Protein AF-A0A0F8ZZZ0-F1 (afdb_monomer)

Foldseek 3Di:
DDDDPVLAAAEEEEEEEDEQEADDDALFPQLQVQLCVQADYPYYDYHTYHDYDHGPGDDDDDSGNNVVSPVVNLVVLVVVCVVVVHDSCSGRPARVVNVVVVVVCVVVVVPDDD

Organism: NCBI:txid412755

Secondary structure (DSSP, 8-state):
-EE-TT--EEEEEEEEEEEEETSS--SHHHHHHHTTTTS--S-EEEEEEEEE-SSPPP---SSTTHHHHHHHHHHHHHHHHHHTT--S-S-SSS-HHHHHHHHHHHHHT-----

Structure (mmCIF, N/CA/C/O backbone):
data_AF-A0A0F8ZZZ0-F1
#
_entry.id   AF-A0A0F8ZZZ0-F1
#
loop_
_atom_site.group_PDB
_atom_site.id
_atom_site.type_symbol
_atom_site.label_atom_id
_atom_site.label_alt_id
_atom_site.label_comp_id
_atom_site.label_asym_id
_atom_site.label_entity_id
_atom_site.label_seq_id
_atom_site.pdbx_PDB_ins_code
_atom_site.Cartn_x
_atom_site.Cartn_y
_atom_site.Cartn_z
_atom_site.occupancy
_atom_site.B_iso_or_equiv
_atom_site.auth_seq_id
_atom_site.auth_comp_id
_atom_site.auth_asym_id
_atom_site.auth_atom_id
_atom_site.pdbx_PDB_model_num
ATOM 1 N N . ILE A 1 1 ? -13.134 -1.862 -2.091 1.00 80.00 1 ILE A N 1
ATOM 2 C CA . ILE A 1 1 ? -13.111 -2.075 -0.627 1.00 80.00 1 ILE A CA 1
ATOM 3 C C . ILE A 1 1 ? -14.558 -2.140 -0.173 1.00 80.00 1 ILE A C 1
ATOM 5 O O . ILE A 1 1 ? -15.299 -1.214 -0.475 1.00 80.00 1 ILE A O 1
ATOM 9 N N . ALA A 1 2 ? -14.974 -3.248 0.431 1.00 80.25 2 ALA A N 1
ATOM 10 C CA . ALA A 1 2 ? -16.334 -3.455 0.915 1.00 80.25 2 ALA A CA 1
ATOM 11 C C . ALA A 1 2 ? -16.273 -3.911 2.376 1.00 80.25 2 ALA A C 1
ATOM 13 O O . ALA A 1 2 ? -15.620 -4.924 2.645 1.00 80.25 2 ALA A O 1
ATOM 14 N N . PRO A 1 3 ? -16.901 -3.177 3.302 1.00 75.88 3 PRO A N 1
ATOM 15 C CA . PRO A 1 3 ? -17.038 -3.614 4.684 1.00 75.88 3 PRO A CA 1
ATOM 16 C C . PRO A 1 3 ? -18.488 -3.963 5.061 1.00 75.88 3 PRO A C 1
ATOM 18 O O . PRO A 1 3 ? -19.408 -3.744 4.271 1.00 75.88 3 PRO A O 1
ATOM 21 N N . ASP A 1 4 ? -18.663 -4.549 6.244 1.00 78.19 4 ASP A N 1
ATOM 22 C CA . ASP A 1 4 ? -19.958 -4.924 6.826 1.00 78.19 4 ASP A CA 1
ATOM 23 C C . ASP A 1 4 ? -20.596 -3.798 7.668 1.00 78.19 4 ASP A C 1
ATOM 25 O O . ASP A 1 4 ? -20.061 -2.691 7.774 1.00 78.19 4 ASP A O 1
ATOM 29 N N . ASP A 1 5 ? -21.749 -4.089 8.279 1.00 78.69 5 ASP A N 1
ATOM 30 C CA . ASP A 1 5 ? -22.500 -3.155 9.134 1.00 78.69 5 ASP A CA 1
ATOM 31 C C . ASP A 1 5 ? -21.730 -2.741 10.407 1.00 78.69 5 ASP A C 1
ATOM 33 O O . ASP A 1 5 ? -22.034 -1.717 11.023 1.00 78.69 5 ASP A O 1
ATOM 37 N N . ASP A 1 6 ? -20.708 -3.512 10.790 1.00 74.00 6 ASP 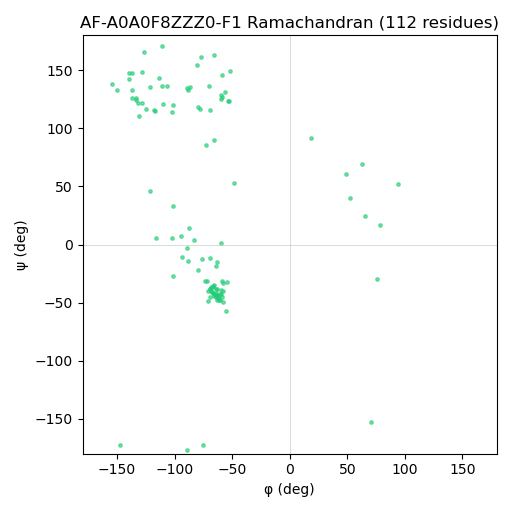A N 1
ATOM 38 C CA . ASP A 1 6 ? -19.802 -3.232 11.905 1.00 74.00 6 ASP A CA 1
ATOM 39 C C . ASP A 1 6 ? -18.520 -2.503 11.468 1.00 74.00 6 ASP A C 1
ATOM 41 O O . ASP A 1 6 ? -17.627 -2.285 12.293 1.00 74.00 6 ASP A O 1
ATOM 45 N N . LEU A 1 7 ? -18.444 -2.077 10.200 1.00 74.69 7 LEU A N 1
ATOM 46 C CA . LEU A 1 7 ? -17.308 -1.382 9.585 1.00 74.69 7 LEU A CA 1
ATOM 47 C C . LEU A 1 7 ? -16.032 -2.230 9.490 1.00 74.69 7 LEU A C 1
ATOM 49 O O . LEU A 1 7 ? -14.921 -1.697 9.413 1.00 74.69 7 LEU A O 1
ATOM 53 N N . ARG A 1 8 ? -16.168 -3.557 9.465 1.00 78.12 8 ARG A N 1
ATOM 54 C CA . ARG A 1 8 ? -15.054 -4.480 9.226 1.00 78.12 8 ARG A CA 1
ATOM 55 C C . ARG A 1 8 ? -14.896 -4.723 7.739 1.00 78.12 8 ARG A C 1
ATOM 57 O O . ARG A 1 8 ? -15.869 -5.007 7.048 1.00 78.12 8 ARG A O 1
ATOM 64 N N . LEU A 1 9 ? -13.669 -4.646 7.230 1.00 84.44 9 LEU A N 1
ATOM 65 C CA . LEU A 1 9 ? -13.394 -4.892 5.815 1.00 84.44 9 LEU A CA 1
ATOM 66 C C . LEU A 1 9 ? -13.609 -6.383 5.488 1.00 84.44 9 LEU A C 1
ATOM 68 O O . LEU A 1 9 ? -12.892 -7.245 5.987 1.00 84.44 9 LEU A O 1
ATOM 72 N N . VAL A 1 10 ? -14.584 -6.698 4.628 1.00 89.81 10 VAL A N 1
ATOM 73 C CA . VAL A 1 10 ? -14.934 -8.085 4.258 1.00 89.81 10 VAL A CA 1
ATOM 74 C C . VAL A 1 10 ? -14.383 -8.508 2.897 1.00 89.81 10 VAL A C 1
ATOM 76 O O . VAL A 1 10 ? -14.146 -9.695 2.663 1.00 89.81 10 VAL A O 1
ATOM 79 N N . ALA A 1 11 ? -14.166 -7.556 1.987 1.00 91.69 11 ALA A N 1
ATOM 80 C CA . ALA A 1 11 ? -13.577 -7.832 0.683 1.00 91.69 11 ALA A CA 1
ATOM 81 C C . ALA A 1 11 ? -12.775 -6.646 0.138 1.00 91.69 11 ALA A C 1
ATOM 83 O O . ALA A 1 11 ? -13.254 -5.507 0.086 1.00 91.69 11 ALA A O 1
ATOM 84 N N . LEU A 1 12 ? -11.567 -6.930 -0.346 1.00 92.88 12 LEU A N 1
ATOM 85 C CA . LEU A 1 12 ? -10.679 -5.953 -0.967 1.00 92.88 12 LEU A CA 1
ATOM 86 C C . LEU A 1 12 ? -10.336 -6.375 -2.397 1.00 92.88 12 LEU A C 1
ATOM 88 O O . LEU A 1 12 ? -10.027 -7.531 -2.675 1.00 92.88 12 LEU A O 1
ATOM 92 N N . GLN A 1 13 ? -10.382 -5.423 -3.324 1.00 95.62 13 GLN A N 1
ATOM 93 C CA . GLN A 1 13 ? -9.971 -5.648 -4.703 1.00 95.62 13 GLN A CA 1
ATOM 94 C C . GLN A 1 13 ? -9.149 -4.462 -5.177 1.00 95.62 13 GLN A C 1
ATOM 96 O O . GLN A 1 13 ? -9.559 -3.317 -4.979 1.00 95.62 13 GLN A O 1
ATOM 1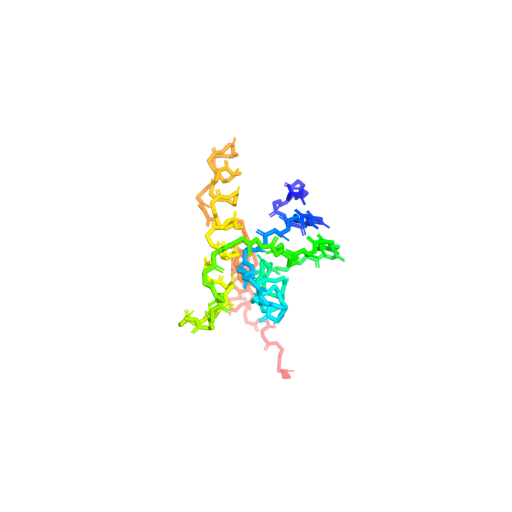01 N N . ALA A 1 14 ? -8.012 -4.741 -5.807 1.00 95.00 14 ALA A N 1
ATOM 102 C CA . ALA A 1 14 ? -7.184 -3.724 -6.432 1.00 95.00 14 ALA A CA 1
ATOM 103 C C . ALA A 1 14 ? -6.627 -4.201 -7.774 1.00 95.00 14 ALA A C 1
ATOM 105 O O . ALA A 1 14 ? -6.252 -5.361 -7.940 1.00 95.00 14 ALA A O 1
ATOM 106 N N . GLY A 1 15 ? -6.555 -3.269 -8.723 1.00 94.00 15 GLY A N 1
ATOM 107 C CA . GLY A 1 15 ? -5.804 -3.426 -9.961 1.00 94.00 15 GLY A CA 1
ATOM 108 C C . GLY A 1 15 ? -4.599 -2.501 -9.926 1.00 94.00 15 GLY A C 1
ATOM 109 O O . GLY A 1 15 ? -4.764 -1.288 -9.812 1.00 94.00 15 GLY A O 1
ATOM 110 N N . PHE A 1 16 ? -3.399 -3.059 -10.030 1.00 90.50 16 PHE A N 1
ATOM 111 C CA . PHE A 1 16 ? -2.157 -2.306 -9.920 1.00 90.50 16 PHE A CA 1
ATOM 112 C C . PHE A 1 16 ? -1.388 -2.401 -11.239 1.00 90.50 16 PHE A C 1
ATOM 114 O O . PHE A 1 16 ? -1.018 -3.486 -11.677 1.00 90.50 16 PHE A O 1
ATOM 121 N N . ARG A 1 17 ? -1.200 -1.267 -11.920 1.00 92.38 17 ARG A N 1
ATOM 122 C CA . ARG A 1 17 ? -0.455 -1.183 -13.183 1.00 92.38 17 ARG A CA 1
ATOM 123 C C . ARG A 1 17 ? 0.748 -0.296 -12.952 1.00 92.38 17 ARG A C 1
ATOM 125 O O . ARG A 1 17 ? 0.578 0.888 -12.670 1.00 92.38 17 ARG A O 1
ATOM 132 N N . VAL A 1 18 ? 1.936 -0.871 -13.046 1.00 90.56 18 VAL A N 1
ATOM 133 C CA . VAL A 1 18 ? 3.180 -0.141 -12.819 1.00 90.56 18 VAL A CA 1
ATOM 134 C C . VAL A 1 18 ? 3.971 -0.043 -14.104 1.00 90.56 18 VAL A C 1
ATOM 136 O O . VAL A 1 18 ? 4.007 -0.962 -14.914 1.00 90.56 18 VAL A O 1
ATOM 139 N N . ASP A 1 19 ? 4.608 1.100 -14.269 1.00 92.62 19 ASP A N 1
ATOM 140 C CA . ASP A 1 19 ? 5.554 1.344 -15.337 1.00 92.62 19 ASP A CA 1
ATOM 141 C C . ASP A 1 19 ? 6.901 0.681 -15.010 1.00 92.62 19 ASP A C 1
ATOM 143 O O . ASP A 1 19 ? 7.564 1.042 -14.030 1.00 92.62 19 ASP A O 1
ATOM 147 N N . ALA A 1 20 ? 7.304 -0.286 -15.832 1.00 93.25 20 ALA A N 1
ATOM 148 C CA . ALA A 1 20 ? 8.601 -0.956 -15.750 1.00 93.25 20 ALA A CA 1
ATOM 149 C C . ALA A 1 20 ? 9.672 -0.312 -16.662 1.00 93.25 20 ALA A C 1
ATOM 151 O O . ALA A 1 20 ? 10.864 -0.609 -16.527 1.00 93.25 20 ALA A O 1
ATOM 152 N N . GLY A 1 21 ? 9.280 0.599 -17.557 1.00 95.06 21 GLY A N 1
ATOM 153 C CA . GLY A 1 21 ? 10.127 1.177 -18.594 1.00 95.06 21 GLY A CA 1
ATOM 154 C C . GLY A 1 21 ? 10.467 0.179 -19.705 1.00 95.06 21 GLY A C 1
ATOM 155 O O . GLY A 1 21 ? 9.733 -0.773 -19.973 1.00 95.06 21 GLY A O 1
ATOM 156 N N . ALA A 1 22 ? 11.617 0.378 -20.349 1.00 95.00 22 ALA A N 1
ATOM 157 C CA . ALA A 1 22 ? 12.026 -0.371 -21.540 1.00 95.00 22 ALA A CA 1
ATOM 158 C C . ALA A 1 22 ? 12.366 -1.857 -21.321 1.00 95.00 22 ALA A C 1
ATOM 160 O O . ALA A 1 22 ? 12.532 -2.591 -22.297 1.00 95.00 22 ALA A O 1
ATOM 161 N N . PHE A 1 23 ? 12.507 -2.320 -20.075 1.00 92.12 23 PHE A N 1
ATOM 162 C CA . PHE A 1 23 ? 12.962 -3.679 -19.769 1.0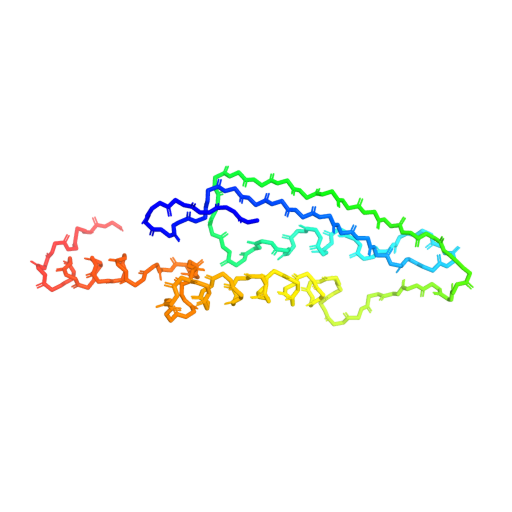0 92.12 23 PHE A CA 1
ATOM 163 C C . PHE A 1 23 ? 12.139 -4.311 -18.641 1.00 92.12 23 PHE A C 1
ATOM 165 O O . PHE A 1 23 ? 11.752 -3.609 -17.709 1.00 92.12 23 PHE A O 1
ATOM 172 N N . PRO A 1 24 ? 11.928 -5.640 -18.667 1.00 88.81 24 PRO A N 1
ATOM 173 C CA . PRO A 1 24 ? 11.168 -6.336 -17.634 1.00 88.81 24 PRO A CA 1
ATOM 174 C C . PRO A 1 24 ? 11.854 -6.311 -16.260 1.00 88.81 24 PRO A C 1
ATOM 176 O O . PRO A 1 24 ? 13.065 -6.077 -16.130 1.00 88.81 24 PRO A O 1
ATOM 179 N N . GLY A 1 25 ? 11.053 -6.617 -15.236 1.00 85.31 25 GLY A N 1
ATOM 180 C CA . GLY A 1 25 ? 11.459 -6.615 -13.833 1.00 85.31 25 GLY A CA 1
ATOM 181 C C . GLY A 1 25 ? 11.149 -5.289 -13.150 1.00 85.31 25 GLY A C 1
ATOM 182 O O . GLY A 1 25 ? 12.053 -4.684 -12.574 1.00 85.31 25 GLY A O 1
ATOM 183 N N . GLY A 1 26 ? 9.897 -4.836 -13.263 1.00 84.25 26 GLY A N 1
ATOM 184 C CA . GLY A 1 26 ? 9.393 -3.682 -12.533 1.00 84.25 26 GLY A CA 1
ATOM 185 C C . GLY A 1 26 ? 9.117 -4.006 -11.063 1.00 84.25 26 GLY A C 1
ATOM 186 O O . GLY A 1 26 ? 9.444 -5.075 -10.542 1.00 84.25 26 GLY A O 1
ATOM 187 N N . MET A 1 27 ? 8.503 -3.052 -10.364 1.00 88.31 27 MET A N 1
ATOM 188 C CA . MET A 1 27 ? 8.295 -3.099 -8.910 1.00 88.31 27 MET A CA 1
ATOM 189 C C . MET A 1 27 ? 6.857 -3.508 -8.565 1.00 88.31 27 MET A C 1
ATOM 191 O O . MET A 1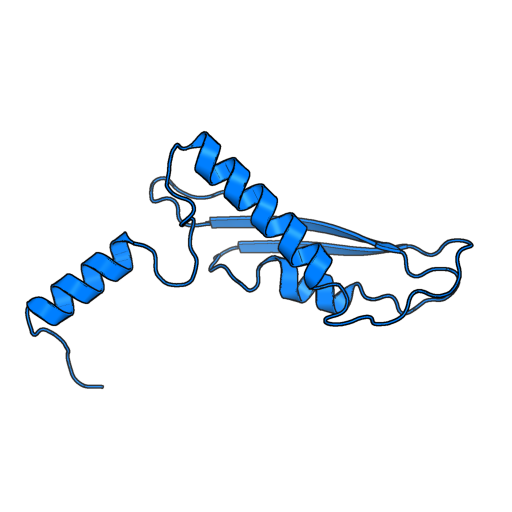 27 ? 6.298 -3.057 -7.564 1.00 88.31 27 MET A O 1
ATOM 195 N N . ILE A 1 28 ? 6.252 -4.365 -9.395 1.00 92.06 28 ILE A N 1
ATOM 196 C CA . ILE A 1 28 ? 4.869 -4.810 -9.208 1.00 92.06 28 ILE A CA 1
ATOM 197 C C . ILE A 1 28 ? 4.706 -5.710 -7.985 1.00 92.06 28 ILE A C 1
ATOM 199 O O . ILE A 1 28 ? 3.793 -5.496 -7.193 1.00 92.06 28 ILE A O 1
ATOM 203 N N . GLY A 1 29 ? 5.609 -6.677 -7.796 1.00 91.19 29 GLY A N 1
ATOM 204 C CA . GLY A 1 29 ? 5.496 -7.686 -6.738 1.00 91.19 29 GLY A CA 1
ATOM 205 C C . GLY A 1 29 ? 5.349 -7.065 -5.345 1.00 91.19 29 GLY A C 1
ATOM 206 O O . GLY A 1 29 ? 4.337 -7.301 -4.685 1.00 91.19 29 GLY A O 1
ATOM 207 N N . PRO A 1 30 ? 6.296 -6.215 -4.910 1.00 90.62 30 PRO A N 1
ATOM 208 C CA . PRO A 1 30 ? 6.196 -5.528 -3.626 1.00 90.62 30 PRO A CA 1
ATOM 209 C C . PRO A 1 30 ? 4.951 -4.637 -3.499 1.00 90.62 30 PRO A C 1
ATOM 211 O O . PRO A 1 30 ? 4.313 -4.639 -2.451 1.00 90.62 30 PRO A O 1
ATOM 214 N N . GLY A 1 31 ? 4.556 -3.924 -4.561 1.00 91.50 31 GLY A N 1
ATOM 215 C CA . GLY A 1 31 ? 3.346 -3.097 -4.535 1.00 91.50 31 GLY A CA 1
ATOM 216 C C . GLY A 1 31 ? 2.070 -3.918 -4.329 1.00 91.50 31 GLY A C 1
ATOM 217 O O . GLY A 1 31 ? 1.241 -3.570 -3.491 1.00 91.50 31 GLY A O 1
ATOM 218 N N . CYS A 1 32 ? 1.944 -5.057 -5.015 1.00 94.00 32 CYS A N 1
ATOM 219 C CA . CYS A 1 32 ? 0.814 -5.967 -4.838 1.00 94.00 32 CYS A CA 1
ATOM 220 C C . CYS A 1 32 ? 0.777 -6.617 -3.450 1.00 94.00 32 CYS A C 1
ATOM 222 O O . CYS A 1 32 ? -0.309 -6.827 -2.920 1.00 94.00 32 CYS A O 1
ATOM 224 N N . MET A 1 33 ? 1.934 -6.913 -2.848 1.00 92.62 33 MET A N 1
ATOM 225 C CA . MET A 1 33 ? 1.996 -7.454 -1.484 1.00 92.62 33 MET A CA 1
ATOM 226 C C . MET A 1 33 ? 1.586 -6.422 -0.426 1.00 92.62 33 MET A C 1
ATOM 228 O O . MET A 1 33 ? 0.935 -6.771 0.555 1.00 92.62 33 MET A O 1
ATOM 232 N N . CYS A 1 34 ? 1.963 -5.156 -0.609 1.00 92.94 34 CYS A N 1
ATOM 233 C CA . CYS A 1 34 ? 1.776 -4.123 0.410 1.00 92.94 34 CYS A CA 1
ATOM 234 C C . CYS A 1 34 ? 0.427 -3.395 0.343 1.00 92.94 34 CYS A C 1
ATOM 236 O O . CYS A 1 34 ? 0.079 -2.712 1.300 1.00 92.94 34 CYS A O 1
ATOM 238 N N . ILE A 1 35 ? -0.344 -3.513 -0.744 1.00 93.38 35 ILE A N 1
ATOM 239 C CA . ILE A 1 35 ? -1.544 -2.679 -0.944 1.00 93.38 35 ILE A CA 1
ATOM 240 C C . ILE A 1 35 ? -2.589 -2.804 0.167 1.00 93.38 35 ILE A C 1
ATOM 242 O O . ILE A 1 35 ? -3.234 -1.818 0.494 1.00 93.38 35 ILE A O 1
ATOM 246 N N . PHE A 1 36 ? -2.725 -3.980 0.780 1.00 91.94 36 PHE A N 1
ATOM 247 C CA . PHE A 1 36 ? -3.678 -4.206 1.868 1.00 91.94 36 PHE A CA 1
ATOM 248 C C . PHE A 1 36 ? -3.010 -4.559 3.202 1.00 91.94 36 PHE A C 1
ATOM 250 O O . PHE A 1 36 ? -3.707 -4.853 4.162 1.00 91.94 36 PHE A O 1
ATOM 257 N N . SER A 1 37 ? -1.677 -4.514 3.307 1.00 89.69 37 SER A N 1
ATOM 258 C CA . SER A 1 37 ? -0.944 -5.087 4.452 1.00 89.69 37 SER A CA 1
ATOM 259 C C . SER A 1 37 ? -1.248 -4.449 5.814 1.00 89.69 37 SER A C 1
ATOM 261 O O . SER A 1 37 ? -0.871 -5.007 6.838 1.00 89.69 37 SER A O 1
ATOM 263 N N . CYS A 1 38 ? -1.874 -3.271 5.835 1.00 87.31 38 CYS A N 1
ATOM 264 C CA . CYS A 1 38 ? -2.239 -2.550 7.056 1.00 87.31 38 CYS A CA 1
ATOM 265 C C . CYS A 1 38 ? -3.628 -2.916 7.607 1.00 87.31 38 CYS A C 1
ATOM 267 O O . CYS A 1 38 ? -4.007 -2.372 8.645 1.00 87.31 38 CYS A O 1
ATOM 269 N N . TYR A 1 39 ? -4.376 -3.781 6.919 1.00 85.25 39 TYR A N 1
ATOM 270 C CA . TYR A 1 39 ? -5.768 -4.092 7.228 1.00 85.25 39 TYR A CA 1
ATOM 271 C C . TYR A 1 39 ? -5.988 -5.598 7.348 1.00 85.25 39 TYR A C 1
ATOM 273 O O . TYR A 1 39 ? -5.373 -6.377 6.622 1.00 85.25 39 TYR A O 1
ATOM 281 N N . ASP A 1 40 ? -6.930 -5.992 8.202 1.00 83.31 40 ASP A N 1
ATOM 282 C CA . ASP A 1 40 ? -7.447 -7.358 8.240 1.00 83.31 40 ASP A CA 1
ATOM 283 C C . ASP A 1 40 ? -8.634 -7.504 7.286 1.00 83.31 40 ASP A C 1
ATOM 285 O O . ASP A 1 40 ? -9.529 -6.658 7.236 1.00 83.31 40 ASP A O 1
ATOM 289 N N . PHE A 1 41 ? -8.637 -8.588 6.515 1.00 86.12 41 PHE A N 1
ATOM 290 C CA . PHE A 1 41 ? -9.686 -8.890 5.546 1.00 86.12 41 PHE A CA 1
ATOM 291 C C . PHE A 1 41 ? -9.764 -10.404 5.300 1.00 86.12 41 PHE A C 1
ATOM 293 O O . PHE A 1 41 ? -8.735 -11.061 5.142 1.00 86.12 41 PHE A O 1
ATOM 300 N N . PRO A 1 42 ? -10.972 -10.985 5.204 1.00 89.12 42 PRO A N 1
ATOM 301 C CA . PRO A 1 42 ? -11.128 -12.405 4.906 1.00 89.12 42 PRO A CA 1
ATOM 302 C C . PRO A 1 42 ? -10.974 -12.716 3.411 1.00 89.12 42 PRO A C 1
ATOM 304 O O . PRO A 1 42 ? -10.675 -13.851 3.052 1.00 89.12 42 PRO A O 1
ATOM 307 N N . ASN A 1 43 ? -11.166 -11.727 2.528 1.00 93.06 43 ASN A N 1
ATOM 308 C CA . ASN A 1 43 ? -11.100 -11.916 1.081 1.00 93.06 43 ASN A CA 1
ATOM 309 C C . ASN A 1 43 ? -10.335 -10.770 0.414 1.00 93.06 43 ASN A C 1
ATOM 311 O O . ASN A 1 43 ? -10.712 -9.605 0.555 1.00 93.06 43 ASN A O 1
ATOM 315 N N . ALA A 1 44 ? -9.315 -11.094 -0.381 1.00 93.81 44 ALA A N 1
ATOM 316 C CA . ALA A 1 44 ? -8.661 -10.115 -1.240 1.00 93.81 44 ALA A CA 1
ATOM 317 C C . ALA A 1 44 ? -8.309 -10.672 -2.613 1.00 93.81 44 ALA A C 1
ATOM 319 O O . ALA A 1 44 ? -7.958 -11.841 -2.769 1.00 93.81 44 ALA A O 1
ATOM 320 N N . ARG A 1 45 ? -8.354 -9.786 -3.607 1.00 95.81 45 ARG A N 1
ATOM 321 C CA . ARG A 1 45 ? -7.842 -10.032 -4.952 1.00 95.81 45 ARG A CA 1
ATOM 322 C C . ARG A 1 45 ? -7.015 -8.841 -5.419 1.00 95.81 45 ARG A C 1
ATOM 324 O O . ARG A 1 45 ? -7.505 -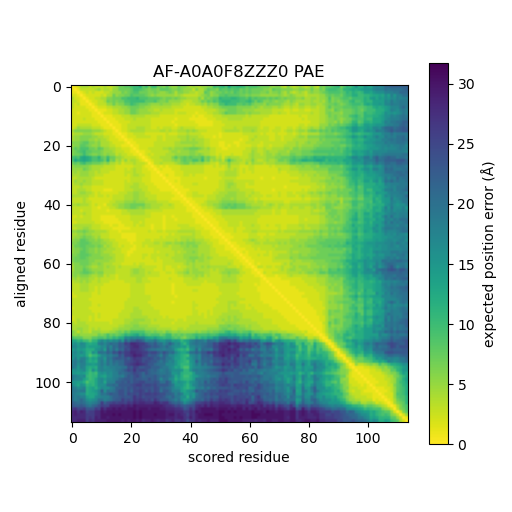7.714 -5.441 1.00 95.81 45 ARG A O 1
ATOM 331 N N . VAL A 1 46 ? -5.781 -9.102 -5.832 1.00 95.75 46 VAL A N 1
ATOM 332 C CA . VAL A 1 46 ? -4.894 -8.088 -6.407 1.00 95.75 46 VAL A CA 1
ATOM 333 C C . VAL A 1 46 ? -4.434 -8.571 -7.772 1.00 95.75 46 VAL A C 1
ATOM 335 O O . VAL A 1 46 ? -3.755 -9.590 -7.871 1.00 95.75 46 VAL A O 1
ATOM 338 N N . ASP A 1 47 ? -4.807 -7.841 -8.819 1.00 95.69 47 ASP A N 1
ATOM 339 C CA . ASP A 1 47 ? -4.344 -8.100 -10.180 1.00 95.69 47 ASP A CA 1
ATOM 340 C C . ASP A 1 47 ? -3.240 -7.079 -10.519 1.00 95.69 47 ASP A C 1
ATOM 342 O O . ASP A 1 47 ? -3.485 -5.869 -10.556 1.00 95.69 47 ASP A O 1
ATOM 346 N N . GLY A 1 48 ? -2.010 -7.562 -10.712 1.00 94.31 48 GLY A N 1
ATOM 347 C CA . GLY A 1 48 ? -0.819 -6.741 -10.941 1.00 94.31 48 GLY A CA 1
ATOM 348 C C . GLY A 1 48 ? -0.272 -6.861 -12.363 1.00 94.31 48 GLY A C 1
ATOM 349 O O . GLY A 1 48 ? -0.151 -7.968 -12.884 1.00 94.31 48 GLY A O 1
ATOM 350 N N . TYR A 1 49 ? 0.103 -5.735 -12.973 1.00 92.81 49 TYR A N 1
ATOM 351 C CA . TYR A 1 49 ? 0.671 -5.677 -14.321 1.00 92.81 49 TYR A CA 1
ATOM 352 C C . TYR A 1 49 ? 1.930 -4.806 -14.360 1.00 92.81 49 TYR A C 1
ATOM 354 O O . TYR A 1 49 ? 1.864 -3.611 -14.070 1.00 92.81 49 TYR A O 1
ATOM 362 N N . ASP A 1 50 ? 3.045 -5.393 -14.793 1.00 91.88 50 ASP A N 1
ATOM 363 C CA . ASP A 1 50 ? 4.212 -4.646 -15.267 1.00 91.88 50 ASP A CA 1
ATOM 364 C C . ASP A 1 50 ? 3.949 -4.201 -16.712 1.00 91.88 50 ASP A C 1
ATOM 366 O O . ASP A 1 50 ? 3.754 -5.027 -17.608 1.00 91.88 50 ASP A O 1
ATOM 370 N N . VAL A 1 51 ? 3.931 -2.892 -16.940 1.00 93.94 51 VAL A N 1
ATOM 371 C CA . VAL A 1 51 ? 3.728 -2.285 -18.255 1.00 93.94 51 VAL A CA 1
ATOM 372 C C . VAL A 1 51 ? 5.081 -1.844 -18.796 1.00 93.94 51 VAL A C 1
ATOM 374 O O . VAL A 1 51 ? 5.764 -1.028 -18.181 1.00 93.94 51 VAL A O 1
ATOM 377 N N . LEU A 1 52 ? 5.462 -2.401 -19.945 1.00 95.31 52 LEU A N 1
ATOM 378 C CA . LEU A 1 52 ? 6.662 -2.000 -20.673 1.00 95.31 52 LEU A CA 1
ATOM 379 C C . LEU A 1 52 ? 6.342 -0.837 -21.603 1.00 95.31 52 LEU A C 1
ATOM 381 O O . LEU A 1 52 ? 5.350 -0.873 -22.333 1.00 95.31 52 LEU A O 1
ATOM 385 N N . ASP A 1 53 ? 7.214 0.161 -21.612 1.00 94.62 53 ASP A N 1
ATOM 386 C CA . ASP A 1 53 ? 7.098 1.311 -22.498 1.00 94.62 53 ASP A CA 1
ATOM 387 C C . ASP A 1 53 ? 8.476 1.857 -22.910 1.00 94.62 53 ASP A C 1
ATOM 389 O O . ASP A 1 53 ? 9.509 1.230 -22.687 1.00 94.62 53 ASP A O 1
ATOM 393 N N . ASN A 1 54 ? 8.507 3.001 -23.596 1.00 96.50 54 ASN A N 1
ATOM 394 C CA . ASN A 1 54 ? 9.745 3.562 -24.139 1.00 96.50 54 ASN A CA 1
ATOM 395 C C . ASN A 1 54 ? 10.573 4.380 -23.129 1.00 96.50 54 ASN A C 1
ATOM 397 O O . ASN A 1 54 ? 11.586 4.960 -23.525 1.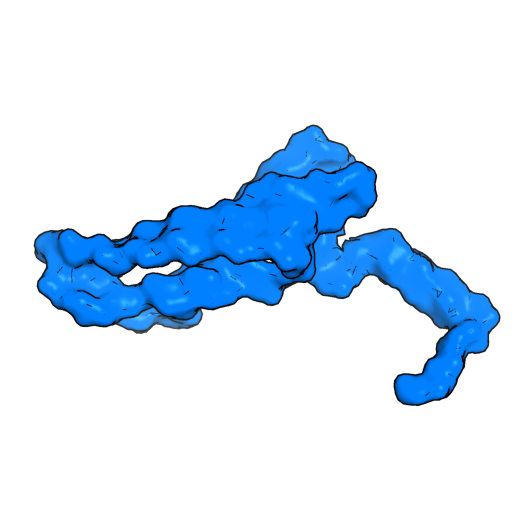00 96.50 54 ASN A O 1
ATOM 401 N N . LYS A 1 55 ? 10.174 4.467 -21.853 1.00 94.69 55 LYS A N 1
ATOM 402 C CA . LYS A 1 55 ? 10.946 5.194 -20.833 1.00 94.69 55 LYS A CA 1
ATOM 403 C C . LYS A 1 55 ? 12.159 4.388 -20.351 1.00 94.69 55 LYS A C 1
ATOM 405 O O . LYS A 1 55 ? 12.223 3.169 -20.528 1.00 94.69 55 LYS A O 1
ATOM 410 N N . PRO A 1 56 ? 13.149 5.053 -19.720 1.00 94.75 56 PRO A N 1
ATOM 411 C CA . PRO A 1 56 ? 14.230 4.361 -19.028 1.00 94.75 56 PRO A CA 1
ATOM 412 C C . PRO A 1 56 ? 13.698 3.328 -18.034 1.00 94.75 56 PRO A C 1
ATOM 414 O O . PRO A 1 56 ? 12.636 3.520 -17.449 1.00 94.75 56 PRO A O 1
ATOM 417 N N . LYS A 1 57 ? 14.463 2.251 -17.825 1.00 92.62 57 LYS A N 1
ATOM 418 C CA . LYS A 1 57 ? 14.093 1.181 -16.893 1.00 92.62 57 LYS A CA 1
ATOM 419 C C . LYS A 1 57 ? 13.778 1.755 -15.512 1.00 92.62 57 LYS A C 1
ATOM 421 O O . LYS A 1 57 ? 14.645 2.374 -14.889 1.00 92.62 57 LYS A O 1
ATOM 426 N N . THR A 1 58 ? 12.581 1.469 -15.015 1.00 91.25 58 THR A N 1
ATOM 427 C CA . THR A 1 58 ? 12.208 1.798 -13.643 1.00 91.25 58 THR A CA 1
ATOM 428 C C . THR A 1 58 ? 12.989 0.895 -12.690 1.00 91.25 58 THR A C 1
ATOM 430 O O . THR A 1 58 ? 13.132 -0.304 -12.923 1.00 91.25 58 THR A O 1
ATOM 433 N N . GLN A 1 59 ? 13.512 1.469 -11.609 1.00 90.88 59 GLN A N 1
ATOM 434 C CA . GLN A 1 59 ? 14.299 0.750 -10.608 1.00 90.88 59 GLN A CA 1
ATOM 435 C C . GLN A 1 59 ? 13.731 0.977 -9.210 1.00 90.88 59 GLN A C 1
ATOM 437 O O . GLN A 1 59 ? 12.924 1.881 -8.982 1.00 90.88 59 GLN A O 1
ATOM 442 N N . ALA A 1 60 ? 14.170 0.156 -8.257 1.00 91.19 60 ALA A N 1
ATOM 443 C CA . ALA A 1 60 ? 13.735 0.272 -6.877 1.00 91.19 60 ALA A CA 1
ATOM 444 C C . ALA A 1 60 ? 14.096 1.643 -6.285 1.00 91.19 60 ALA A C 1
ATOM 446 O O . ALA A 1 60 ? 15.250 2.069 -6.306 1.00 91.19 60 ALA A O 1
ATOM 447 N N . TYR A 1 61 ? 13.100 2.297 -5.691 1.00 91.25 61 TYR A N 1
ATOM 448 C CA . TYR A 1 61 ? 13.280 3.521 -4.926 1.00 91.25 61 TYR A CA 1
ATOM 449 C C . TYR A 1 61 ? 12.507 3.409 -3.611 1.00 91.25 61 TYR A C 1
ATOM 451 O O . TYR A 1 61 ? 11.318 3.105 -3.631 1.00 91.25 61 TYR A O 1
ATOM 459 N N . ARG A 1 62 ? 13.223 3.589 -2.489 1.00 92.44 62 ARG A N 1
ATOM 460 C CA . ARG A 1 62 ? 12.763 3.639 -1.083 1.00 92.44 62 ARG A CA 1
ATOM 461 C C . ARG A 1 62 ? 11.363 3.040 -0.829 1.00 92.44 62 ARG A C 1
ATOM 463 O O . ARG A 1 62 ? 10.372 3.759 -0.867 1.00 92.44 62 ARG A O 1
ATOM 470 N N . ALA A 1 63 ? 11.327 1.744 -0.494 1.00 89.94 63 ALA A N 1
ATOM 471 C CA . ALA A 1 63 ? 10.108 0.926 -0.402 1.00 89.94 63 ALA A CA 1
ATOM 472 C C . ALA A 1 63 ? 9.388 0.815 -1.770 1.00 89.94 63 ALA A C 1
ATOM 474 O O . ALA A 1 63 ? 8.323 1.403 -1.974 1.00 89.94 63 ALA A O 1
ATOM 475 N N . PRO A 1 64 ? 9.999 0.087 -2.729 1.00 88.94 64 PRO A N 1
ATOM 476 C CA . PRO A 1 64 ? 9.557 0.063 -4.121 1.00 88.94 64 PRO A CA 1
ATOM 477 C C . PRO A 1 64 ? 8.115 -0.430 -4.242 1.00 88.94 64 PRO A C 1
ATOM 479 O O . PRO A 1 64 ? 7.798 -1.490 -3.720 1.00 88.94 64 PRO A O 1
ATOM 482 N N . GLY A 1 65 ? 7.239 0.322 -4.908 1.00 89.00 65 GLY A N 1
ATOM 483 C CA . GLY A 1 65 ? 5.832 -0.051 -5.121 1.00 89.00 65 GLY A CA 1
ATOM 484 C C . GLY A 1 65 ? 4.930 0.111 -3.888 1.00 89.00 65 GLY A C 1
ATOM 485 O O . GLY A 1 65 ? 3.745 0.401 -4.036 1.00 89.00 65 GLY A O 1
ATOM 486 N N . ALA A 1 66 ? 5.476 -0.032 -2.677 1.00 91.31 66 ALA A N 1
ATOM 487 C CA . ALA A 1 66 ? 4.718 0.019 -1.429 1.00 91.31 66 ALA A CA 1
ATOM 488 C C . ALA A 1 66 ? 4.175 1.419 -1.121 1.00 91.31 66 ALA A C 1
ATOM 490 O O . ALA A 1 66 ? 3.060 1.542 -0.629 1.00 91.31 66 ALA A O 1
ATOM 491 N N . THR A 1 67 ? 4.924 2.480 -1.433 1.00 92.81 67 THR A N 1
ATOM 492 C CA . THR A 1 67 ? 4.466 3.859 -1.187 1.00 92.81 67 THR A CA 1
ATOM 493 C C . THR A 1 67 ? 3.277 4.230 -2.070 1.00 92.81 67 THR A C 1
ATOM 495 O O . THR A 1 67 ? 2.308 4.806 -1.580 1.00 92.81 67 THR A O 1
ATOM 498 N N . GLN A 1 68 ? 3.308 3.846 -3.350 1.00 92.81 68 GLN A N 1
ATOM 499 C CA . GLN A 1 68 ? 2.195 4.049 -4.279 1.00 92.81 68 GLN A CA 1
ATOM 500 C C . GLN A 1 68 ? 0.974 3.217 -3.878 1.00 92.81 68 GLN A C 1
ATOM 502 O O . GLN A 1 68 ? -0.149 3.715 -3.908 1.00 92.81 68 GLN A O 1
ATOM 507 N N . ALA A 1 69 ? 1.199 1.961 -3.484 1.00 93.06 69 ALA A N 1
ATOM 508 C CA . ALA A 1 69 ? 0.143 1.063 -3.038 1.00 93.06 69 ALA A CA 1
ATOM 509 C C . ALA A 1 69 ? -0.528 1.560 -1.745 1.00 93.06 69 ALA A C 1
ATOM 511 O O . ALA A 1 69 ? -1.754 1.612 -1.677 1.00 93.06 69 ALA A O 1
ATOM 512 N N . ALA A 1 70 ? 0.266 1.988 -0.758 1.00 91.88 70 ALA A N 1
ATOM 513 C CA . ALA A 1 70 ? -0.230 2.538 0.499 1.00 91.88 70 ALA A CA 1
ATOM 514 C C . ALA A 1 70 ? -1.040 3.815 0.269 1.00 91.88 70 ALA A C 1
ATOM 516 O O . ALA A 1 70 ? -2.145 3.922 0.783 1.00 91.88 70 ALA A O 1
ATOM 517 N N . TYR A 1 71 ? -0.541 4.746 -0.552 1.00 92.00 71 TYR A N 1
ATOM 518 C CA . TYR A 1 71 ? -1.294 5.953 -0.891 1.00 92.00 71 TYR A CA 1
ATOM 519 C C . TYR A 1 71 ? -2.649 5.612 -1.522 1.00 92.00 71 TYR A C 1
ATOM 521 O O . TYR A 1 71 ? -3.677 6.085 -1.052 1.00 92.00 71 TYR A O 1
ATOM 529 N N . ALA A 1 72 ? -2.667 4.728 -2.525 1.00 92.81 72 ALA A N 1
ATOM 530 C CA . ALA A 1 72 ? -3.904 4.324 -3.185 1.00 92.81 72 ALA A CA 1
ATOM 531 C C . ALA A 1 72 ? -4.914 3.676 -2.219 1.00 92.81 72 ALA A C 1
ATOM 533 O O . ALA A 1 72 ? -6.104 3.972 -2.302 1.00 92.81 72 ALA A O 1
ATOM 534 N N . CYS A 1 73 ? -4.468 2.801 -1.312 1.00 91.25 73 CYS A N 1
ATOM 535 C CA . CYS A 1 73 ? -5.373 2.160 -0.357 1.00 91.25 73 CYS A CA 1
ATOM 536 C C . CYS A 1 73 ? -5.879 3.137 0.707 1.00 91.25 73 CYS A C 1
ATOM 538 O O . CYS A 1 73 ? -7.081 3.193 0.954 1.00 91.25 73 CYS A O 1
ATOM 540 N N . GLU A 1 74 ? -4.981 3.900 1.329 1.00 89.38 74 GLU A N 1
ATOM 541 C CA . GLU A 1 74 ? -5.329 4.789 2.442 1.00 89.38 74 GLU A CA 1
ATOM 542 C C . GLU A 1 74 ? -6.244 5.923 1.969 1.00 89.38 74 GLU A C 1
ATOM 544 O O . GLU A 1 74 ? -7.207 6.234 2.657 1.00 89.38 74 GLU A O 1
ATOM 549 N N . SER A 1 75 ? -6.050 6.456 0.753 1.00 91.06 75 SER A N 1
ATOM 550 C CA . SER A 1 75 ? -6.974 7.453 0.190 1.00 91.06 75 SER A CA 1
ATOM 551 C C . SER A 1 75 ? -8.402 6.919 0.043 1.00 91.06 75 SER A C 1
ATOM 553 O O . SER A 1 75 ? -9.350 7.606 0.405 1.00 91.06 75 SER A O 1
ATOM 555 N N . VAL A 1 76 ? -8.581 5.676 -0.423 1.00 90.38 76 VAL A N 1
ATOM 556 C CA . VAL A 1 76 ? -9.922 5.067 -0.523 1.00 90.38 76 VAL A CA 1
ATOM 557 C C . VAL A 1 76 ? -10.526 4.833 0.861 1.00 90.38 76 VAL A C 1
ATOM 559 O O . VAL A 1 76 ? -11.737 4.955 1.041 1.00 90.38 76 VAL A O 1
ATOM 562 N N . VAL A 1 77 ? -9.703 4.474 1.845 1.00 85.44 77 VAL A N 1
ATOM 563 C CA . VAL A 1 77 ? -10.161 4.271 3.221 1.00 85.44 77 VAL A CA 1
ATOM 564 C C . VAL A 1 77 ? -10.598 5.590 3.860 1.00 85.44 77 VAL A C 1
ATOM 566 O O . VAL A 1 77 ? -11.656 5.615 4.490 1.00 85.44 77 VAL A O 1
ATOM 569 N N . ASP A 1 78 ? -9.860 6.676 3.634 1.00 85.31 78 ASP A N 1
ATOM 570 C CA . ASP A 1 78 ? -10.239 8.023 4.070 1.00 85.31 78 ASP A CA 1
ATOM 571 C C . ASP A 1 78 ? -11.560 8.472 3.420 1.00 85.31 78 ASP A C 1
ATOM 573 O O . ASP A 1 78 ? -12.485 8.871 4.126 1.00 85.31 78 ASP A O 1
ATOM 577 N N . GLU A 1 79 ? -11.718 8.307 2.100 1.00 87.25 79 GLU A N 1
ATOM 578 C CA . GLU A 1 79 ? -12.971 8.624 1.392 1.00 87.25 79 GLU A CA 1
ATOM 579 C C . GLU A 1 79 ? -14.175 7.839 1.944 1.00 87.25 79 GLU A C 1
ATOM 581 O O . GLU A 1 79 ? -15.286 8.365 2.074 1.00 87.25 79 GLU A O 1
ATOM 586 N N . LEU A 1 80 ? -13.979 6.560 2.283 1.00 83.75 80 LEU A N 1
ATOM 587 C CA . LEU A 1 80 ? -15.029 5.741 2.887 1.00 83.75 80 LEU A CA 1
ATOM 588 C C . LEU A 1 80 ? -15.364 6.195 4.314 1.00 83.75 80 LEU A C 1
ATOM 590 O O . LEU A 1 80 ? -16.539 6.191 4.689 1.00 83.75 80 L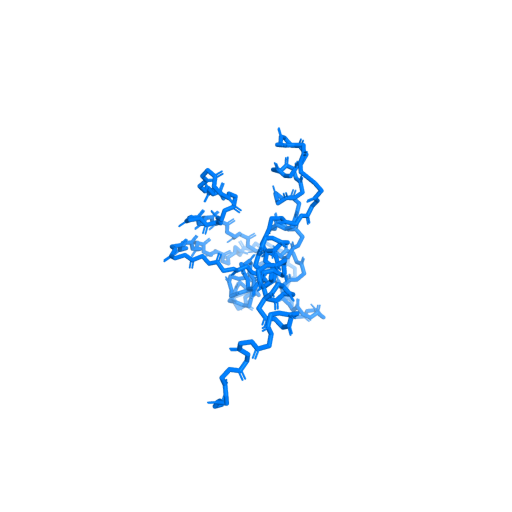EU A O 1
ATOM 594 N N . ALA A 1 81 ? -14.359 6.589 5.098 1.00 79.56 81 ALA A N 1
ATOM 595 C CA . ALA A 1 81 ? -14.552 7.104 6.448 1.00 79.56 81 ALA A CA 1
ATOM 596 C C . ALA A 1 81 ? -15.346 8.421 6.439 1.00 79.56 81 ALA A C 1
ATOM 598 O O . ALA A 1 81 ? -16.308 8.561 7.198 1.00 79.56 81 ALA A O 1
ATOM 599 N N . GLU A 1 82 ? -15.022 9.337 5.521 1.00 82.44 82 GLU A N 1
ATOM 600 C CA . GLU A 1 82 ? -15.775 10.577 5.305 1.00 82.44 82 GLU A CA 1
ATOM 601 C C . GLU A 1 82 ? -17.227 10.297 4.905 1.00 82.44 82 GLU A C 1
ATOM 603 O O . GLU A 1 82 ? -18.158 10.846 5.499 1.00 82.44 82 GLU A O 1
ATOM 608 N N . LYS A 1 83 ? -17.445 9.390 3.944 1.00 83.44 83 LYS A N 1
ATOM 609 C CA . LYS A 1 83 ? -18.789 9.030 3.466 1.00 83.44 83 LYS A CA 1
ATOM 610 C C . LYS A 1 83 ? -19.691 8.486 4.575 1.00 83.44 83 LYS A C 1
ATOM 612 O O . LYS A 1 83 ? -20.908 8.664 4.517 1.00 83.44 83 LYS A O 1
ATOM 617 N N . TRP A 1 84 ? -19.114 7.812 5.563 1.00 76.62 84 TRP A N 1
ATOM 618 C CA . TRP A 1 84 ? -19.841 7.229 6.692 1.00 76.62 84 TRP A CA 1
ATOM 619 C C . TRP A 1 84 ? -19.745 8.037 7.976 1.00 76.62 84 TRP A C 1
ATOM 621 O O . TRP A 1 84 ? -20.291 7.625 8.998 1.00 76.62 84 TRP A O 1
ATOM 631 N N . ASN A 1 85 ? -19.126 9.216 7.898 1.00 72.44 85 ASN A N 1
ATOM 632 C CA . ASN A 1 85 ? -18.968 10.147 9.002 1.00 72.44 85 ASN A CA 1
ATOM 633 C C . ASN A 1 85 ? -18.360 9.481 10.248 1.00 72.44 85 ASN A C 1
ATOM 635 O O . ASN A 1 85 ? -18.781 9.723 11.382 1.00 72.44 85 ASN A O 1
ATOM 639 N N . VAL A 1 86 ? -17.379 8.606 10.022 1.00 70.25 86 VAL A N 1
ATOM 640 C CA . VAL A 1 86 ? -16.588 7.975 11.075 1.00 70.25 86 VAL A CA 1
ATOM 641 C C . VAL A 1 86 ? -15.200 8.594 11.082 1.00 70.25 86 VAL A C 1
ATOM 643 O O . VAL A 1 86 ? -14.595 8.808 10.036 1.00 70.25 86 VAL A O 1
ATOM 646 N N . ILE A 1 87 ? -14.679 8.898 12.273 1.00 60.31 87 ILE A N 1
ATOM 647 C CA . ILE A 1 87 ? -13.267 9.273 12.429 1.00 60.31 87 ILE A CA 1
ATOM 648 C C . ILE A 1 87 ? -12.443 8.118 11.850 1.00 60.31 87 ILE A C 1
ATOM 650 O O . ILE A 1 87 ? -12.753 6.980 12.191 1.00 60.31 87 ILE A O 1
ATOM 654 N N . ALA A 1 88 ? -11.463 8.423 10.986 1.00 57.66 88 ALA A N 1
ATOM 655 C CA . ALA A 1 88 ? -10.660 7.562 10.095 1.00 57.66 88 ALA A CA 1
ATOM 656 C C . ALA A 1 88 ? -10.015 6.291 10.711 1.00 57.66 88 ALA A C 1
ATOM 658 O O . ALA A 1 88 ? -8.818 6.041 10.600 1.00 57.66 88 ALA A O 1
ATOM 659 N N . VAL A 1 89 ? -10.812 5.452 11.364 1.00 55.47 89 VAL A N 1
ATOM 660 C CA . VAL A 1 89 ? -10.420 4.207 12.025 1.00 55.47 89 VAL A CA 1
ATOM 661 C C . VAL A 1 89 ? -11.209 3.053 11.420 1.00 55.47 89 VAL A C 1
ATOM 663 O O . VAL A 1 89 ? -11.760 2.198 12.110 1.00 55.47 89 VAL A O 1
ATOM 666 N N . MET A 1 90 ? -11.268 3.023 10.093 1.00 53.75 90 MET A N 1
ATOM 667 C CA . MET A 1 90 ? -11.627 1.812 9.366 1.00 53.75 90 MET A CA 1
ATOM 668 C C . MET A 1 90 ? -10.434 0.851 9.472 1.00 53.75 90 MET A C 1
ATOM 670 O O . MET A 1 90 ? -9.523 0.878 8.661 1.00 53.75 90 MET A O 1
ATOM 674 N N . ALA A 1 91 ? -10.410 0.082 10.564 1.00 60.06 91 ALA A N 1
ATOM 675 C CA . ALA A 1 91 ? -9.582 -1.103 10.814 1.00 60.06 91 ALA A CA 1
ATOM 676 C C . ALA A 1 91 ? -8.057 -1.013 10.541 1.00 60.06 91 ALA A C 1
ATOM 678 O O . ALA A 1 91 ? -7.510 -1.833 9.813 1.00 60.06 91 ALA A O 1
ATOM 679 N N . LYS A 1 92 ? -7.331 -0.115 11.223 1.00 56.06 92 LYS A N 1
ATOM 680 C CA . LYS A 1 92 ? -5.938 -0.423 11.649 1.00 56.06 92 LYS A CA 1
ATOM 681 C C . LYS A 1 92 ? -6.014 -1.268 12.931 1.00 56.06 92 LYS A C 1
ATOM 683 O O . LYS A 1 92 ? -7.039 -1.140 13.594 1.00 56.06 92 LYS A O 1
ATOM 688 N N . PRO A 1 93 ? -5.021 -2.116 13.292 1.00 52.84 93 PRO A N 1
ATOM 689 C CA . PRO A 1 93 ? -5.187 -3.498 13.812 1.00 52.84 93 PRO A CA 1
ATOM 690 C C . PRO A 1 93 ? -5.988 -3.683 15.114 1.00 52.84 93 PRO A C 1
ATOM 692 O O . PRO A 1 93 ? -6.133 -4.795 15.613 1.00 52.84 93 PRO A O 1
ATOM 695 N N . PHE A 1 94 ? -6.510 -2.608 15.688 1.00 50.91 94 PHE A N 1
ATOM 696 C CA . PHE A 1 94 ? -7.489 -2.637 16.749 1.00 50.91 94 PHE A CA 1
ATOM 697 C C . PHE A 1 94 ? -8.630 -1.686 16.384 1.00 50.91 94 PHE A C 1
ATOM 699 O O . PHE A 1 94 ? -8.456 -0.464 16.377 1.00 50.91 94 PHE A O 1
ATOM 706 N N . SER A 1 95 ? -9.813 -2.231 16.088 1.00 57.72 95 SER A N 1
ATOM 707 C CA . SER A 1 95 ? -11.004 -1.385 15.983 1.00 57.72 95 SER A CA 1
ATOM 708 C C . SER A 1 95 ? -11.221 -0.651 17.31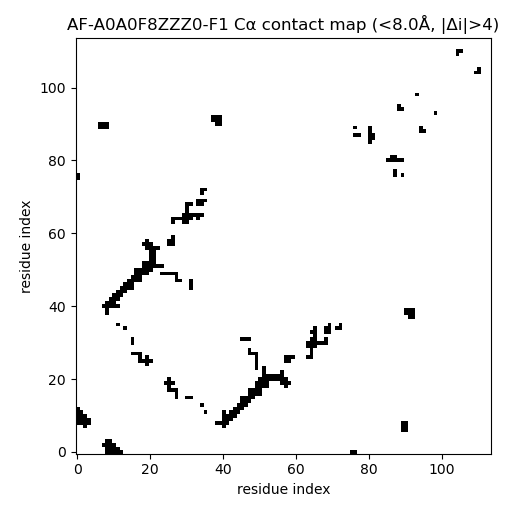8 1.00 57.72 95 SER A C 1
ATOM 710 O O . SER A 1 95 ? -10.965 -1.237 18.372 1.00 57.72 95 SER A O 1
ATOM 712 N N . PRO A 1 96 ? -11.721 0.600 17.345 1.00 59.22 96 PRO A N 1
ATOM 713 C CA . PRO A 1 96 ? -12.011 1.288 18.603 1.00 59.22 96 PRO A CA 1
ATOM 714 C C . PRO A 1 96 ? -12.939 0.476 19.512 1.00 59.22 96 PRO A C 1
ATOM 716 O O . PRO A 1 96 ? -12.782 0.500 20.724 1.00 59.22 96 PRO A O 1
ATOM 719 N N . ARG A 1 97 ? -13.859 -0.308 18.932 1.00 59.56 97 ARG A N 1
ATOM 720 C CA . ARG A 1 97 ? -14.719 -1.240 19.675 1.00 59.56 97 ARG A CA 1
ATOM 721 C C . ARG A 1 97 ? -13.949 -2.418 20.271 1.00 59.56 97 ARG A C 1
ATOM 723 O O . ARG A 1 97 ? -14.250 -2.804 21.389 1.00 59.56 97 ARG A O 1
ATOM 730 N N . GLU A 1 98 ? -12.982 -2.999 19.567 1.00 64.81 98 GLU A N 1
ATOM 731 C CA . GLU A 1 98 ? -12.127 -4.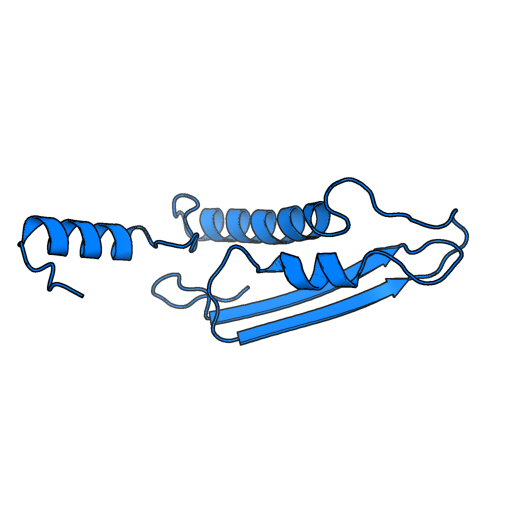058 20.125 1.00 64.81 98 GLU A CA 1
ATOM 732 C C . GLU A 1 98 ? -11.115 -3.516 21.131 1.00 64.81 98 GLU A C 1
ATOM 734 O O . GLU A 1 98 ? -10.805 -4.213 22.090 1.00 64.81 98 GLU A O 1
ATOM 739 N N . LEU A 1 99 ? -10.646 -2.275 20.968 1.00 63.00 99 LEU A N 1
ATOM 740 C CA . LEU A 1 99 ? -9.883 -1.574 22.001 1.00 63.00 99 LEU A CA 1
ATOM 741 C C . LEU A 1 99 ? -10.735 -1.355 23.242 1.00 63.00 99 LEU A C 1
ATOM 743 O O . LEU A 1 99 ? -10.271 -1.665 24.327 1.00 63.00 99 LEU A O 1
ATOM 747 N N . LEU A 1 100 ? -11.969 -0.870 23.093 1.00 66.69 100 LEU A N 1
ATOM 748 C CA . LEU A 1 100 ? -12.887 -0.690 24.216 1.00 66.69 100 LEU A CA 1
ATOM 749 C C . LEU A 1 100 ? -13.209 -2.024 24.889 1.00 66.69 100 LEU A C 1
ATOM 751 O O . LEU A 1 100 ? -13.081 -2.108 26.098 1.00 66.69 100 LEU A O 1
ATOM 755 N N . LYS A 1 101 ? -13.496 -3.088 24.128 1.00 70.00 101 LYS A N 1
ATOM 756 C CA . LYS A 1 101 ? -13.681 -4.439 24.685 1.00 70.00 101 LYS A CA 1
ATOM 757 C C . LYS A 1 101 ? -12.445 -4.929 25.438 1.00 70.00 101 LYS A C 1
ATOM 759 O O . LYS A 1 101 ? -12.582 -5.400 26.554 1.00 70.00 101 LYS A O 1
ATOM 764 N N . LYS A 1 102 ? -11.242 -4.761 24.876 1.00 69.12 102 LYS A N 1
ATOM 765 C CA . LYS A 1 102 ? -9.984 -5.103 25.562 1.00 69.12 102 LYS A CA 1
ATOM 766 C C . LYS A 1 102 ? -9.750 -4.250 26.806 1.00 69.12 102 LYS A C 1
ATOM 768 O O . LYS A 1 102 ? -9.238 -4.752 27.796 1.00 69.12 102 LYS A O 1
ATOM 773 N N . VAL A 1 103 ? -10.092 -2.965 26.768 1.00 74.81 103 VAL A N 1
ATOM 774 C CA . VAL A 1 103 ? -10.006 -2.068 27.927 1.00 74.81 103 VAL A CA 1
ATOM 775 C C . VAL A 1 103 ? -10.995 -2.510 29.002 1.00 74.81 103 VAL A C 1
ATOM 777 O O . VAL A 1 103 ? -10.604 -2.599 30.160 1.00 74.81 103 VAL A O 1
ATOM 780 N N . ASP A 1 104 ? -12.227 -2.849 28.629 1.00 76.69 104 ASP A N 1
ATOM 781 C CA . ASP A 1 104 ? -13.258 -3.344 29.540 1.00 76.69 104 ASP A CA 1
ATOM 782 C C . ASP A 1 104 ? -12.861 -4.697 30.156 1.00 76.69 104 ASP A C 1
ATOM 784 O O . ASP A 1 104 ? -12.992 -4.860 31.364 1.00 76.69 104 ASP A O 1
ATOM 788 N N . GLU A 1 105 ? -12.291 -5.624 29.375 1.00 78.06 105 GLU A N 1
ATOM 789 C CA . GLU A 1 105 ? -11.730 -6.909 29.841 1.00 78.06 105 GLU A CA 1
ATOM 790 C C . GLU A 1 105 ? -10.540 -6.725 30.806 1.00 78.06 105 GLU A C 1
ATOM 792 O O . GLU A 1 105 ? -10.384 -7.454 31.788 1.00 78.06 105 GLU A O 1
ATOM 797 N N . VAL A 1 106 ? -9.686 -5.728 30.554 1.00 75.38 106 VAL A N 1
ATOM 798 C CA . VAL A 1 106 ? -8.570 -5.372 31.446 1.00 75.38 106 VAL A CA 1
ATOM 799 C C . VAL A 1 106 ? -9.083 -4.731 32.738 1.00 75.38 106 VAL A C 1
ATOM 801 O O . VAL A 1 106 ? -8.563 -5.022 33.815 1.00 75.38 106 VAL A O 1
ATOM 804 N N . LEU A 1 107 ? -10.108 -3.878 32.657 1.00 75.19 107 LEU A N 1
ATOM 805 C CA . LEU A 1 107 ? -10.735 -3.234 33.814 1.00 75.19 107 LEU A CA 1
ATOM 806 C C . LEU A 1 107 ? -11.569 -4.216 34.651 1.00 75.19 107 LEU A C 1
ATOM 808 O O . LEU A 1 107 ? -11.640 -4.052 35.869 1.00 75.19 107 LEU A O 1
ATOM 812 N N . SER A 1 108 ? -12.172 -5.234 34.029 1.00 79.88 108 SER A N 1
ATOM 813 C CA . SER A 1 108 ? -12.934 -6.291 34.708 1.00 79.88 108 SER A CA 1
ATOM 814 C C . SER A 1 108 ? -12.043 -7.329 35.402 1.00 79.88 108 SER A C 1
ATOM 816 O O . SER A 1 108 ? -12.532 -8.091 36.235 1.00 79.88 108 SER A O 1
ATOM 818 N N . GLY A 1 109 ? -10.734 -7.334 35.117 1.00 67.62 109 GLY A N 1
ATOM 819 C CA . GLY A 1 109 ? -9.768 -8.258 35.717 1.00 67.62 109 GLY A CA 1
ATOM 820 C C . GLY A 1 109 ? -9.792 -9.665 35.111 1.00 67.62 109 GLY A C 1
ATOM 821 O O . GLY A 1 109 ? -9.247 -10.593 35.708 1.00 67.62 109 GLY A O 1
ATOM 822 N N . GLU A 1 110 ? -10.396 -9.837 33.933 1.00 64.69 110 GLU A N 1
ATOM 823 C CA . GLU A 1 110 ? -10.567 -11.130 33.258 1.00 64.69 110 GLU A CA 1
ATOM 824 C C . GLU A 1 110 ? -9.380 -11.535 32.368 1.00 64.69 110 GLU A C 1
ATOM 826 O O . GLU A 1 110 ? -9.496 -12.475 31.581 1.00 64.69 110 GLU A O 1
ATOM 831 N N . THR A 1 111 ? -8.210 -10.891 32.482 1.00 50.97 111 THR A N 1
ATOM 832 C CA . THR A 1 111 ? -7.006 -11.346 31.768 1.00 50.97 111 THR A CA 1
ATOM 833 C C . THR A 1 111 ? -6.555 -12.709 32.295 1.00 50.97 111 THR A C 1
ATOM 835 O O . THR A 1 111 ? -5.757 -12.813 33.230 1.00 50.97 111 THR A O 1
ATOM 838 N N . ALA A 1 112 ? -7.086 -13.761 31.675 1.00 43.69 112 ALA A N 1
ATOM 839 C CA . ALA A 1 112 ? -6.602 -15.120 31.768 1.00 43.69 112 ALA A CA 1
ATOM 840 C C . ALA A 1 112 ? -5.156 -15.162 31.265 1.00 43.69 112 ALA A C 1
ATOM 842 O O . ALA A 1 112 ? -4.843 -14.727 30.157 1.00 43.69 112 ALA A O 1
ATOM 843 N N . ALA A 1 113 ? -4.274 -15.689 32.107 1.00 39.44 113 ALA A N 1
ATOM 844 C CA . ALA A 1 113 ? -2.934 -16.083 31.726 1.00 39.44 113 ALA A CA 1
ATOM 845 C C . ALA A 1 113 ? -2.980 -17.020 30.510 1.00 39.44 113 ALA A C 1
ATOM 847 O O . ALA A 1 113 ? -3.618 -18.066 30.601 1.00 39.44 113 ALA A O 1
ATOM 848 N N . THR A 1 114 ? -2.295 -16.675 29.416 1.00 34.25 114 THR A N 1
ATOM 849 C CA . THR A 1 114 ? -1.420 -17.549 28.606 1.00 34.25 114 THR A CA 1
ATOM 850 C C . THR A 1 114 ? -0.575 -16.674 27.683 1.00 34.25 114 THR A C 1
ATOM 852 O O . THR A 1 114 ? -1.147 -15.743 27.077 1.00 34.25 114 THR A O 1
#

Sequence (114 aa):
IAPDDDLRLVALQAGFRVDAGAFPGGMIGPGCMCIFSCYDFPNARVDGYDVLDNKPKTQAYRAPGATQAAYACESVVDELAEKWNVIAVMAKPFSPRELLKKVDEVLSGETAAT

Nearest PDB structures (foldseek):
  3amz-assembly1_A  TM=8.779E-01  e=1.565E-02  Bos taurus
  6a7x-assembly1_A  TM=8.783E-01  e=3.703E-02  Rattus norvegicus
  6ac4-assembly1_A  TM=8.911E-01  e=7.181E-02  Rattus norvegicus
  2w54-assembly2_D  TM=8.225E-01  e=6.290E-02  Rhodobacter capsulatus
  2w55-assembly4_H  TM=7.768E-01  e=1.068E-01  Rhodobacter capsulatus

Mean predicted aligned error: 8.95 Å

InterPro domains:
  IPR008274 Aldehyde oxidase/xanthine dehydrogenase, first molybdopterin binding domain [PF02738] (2-86)
  IPR037165 Aldehyde oxidase/xanthine dehydrogenase, molybdopterin binding domain superfamily [SSF56003] (2-86)

Radius of gyration: 18.54 Å; Cα contacts (8 Å, |Δi|>4): 172; chains: 1; bounding box: 37×28×60 Å

Solvent-accessible surface area (backbone atoms only — not comparable to full-atom values): 6614 Å² total; per-residue (Å²): 111,42,58,52,99,87,54,47,48,51,38,40,66,48,78,46,79,38,73,7,11,63,44,88,76,38,53,40,67,52,15,62,63,38,36,56,68,70,47,71,60,87,37,77,48,71,52,71,38,70,40,73,44,93,47,74,64,43,71,86,52,92,62,39,35,30,60,63,22,38,52,59,40,51,54,55,50,45,55,52,20,59,76,68,75,42,80,81,59,75,38,45,100,59,37,70,67,55,46,48,50,51,50,51,39,58,72,71,65,66,74,72,90,128

pLDDT: mean 82.25, std 14.2, range [34.25, 96.5]